Protein AF-A0A0F9JWQ3-F1 (afdb_monomer)

Foldseek 3Di:
DDPDPDDPDPVVVVVVVVVCPPDDDDPVRVVVVVVVCVDPPPPPPPPPVPVFDADVPDPDGAPLVVLLVVLLCCQPPPPDPNVCQAVVLVAEAPPQSNPDSVSVCVLANGADPQWHWDFCQSSHHHDSVGIYTDHPVRVVVVDDDDPPPPPDDDDDD

pLDDT: mean 78.0, std 16.84, range [41.91, 96.56]

InterPro domains:
  IPR003611 Nuclease associated modular domain 3 [PF07460] (9-22)
  IPR003611 Nuclease associated modular domain 3 [PF07460] (26-42)

Solvent-accessible surface area (backbone atoms only — not comparable to full-atom values): 9940 Å² total; per-residue (Å²): 138,86,83,80,78,77,76,88,43,74,64,56,54,50,52,59,55,58,76,52,64,88,64,77,75,51,71,70,57,50,49,55,56,49,59,73,53,71,76,69,76,83,73,77,69,66,89,39,92,75,77,46,60,65,51,92,93,49,95,60,62,36,70,46,56,51,45,54,51,49,54,49,38,28,35,70,34,81,86,37,88,56,7,68,80,27,25,68,69,68,30,45,62,39,68,64,50,68,78,25,69,64,55,40,39,71,70,66,46,79,61,56,86,85,45,44,83,35,55,75,50,80,82,52,47,52,40,73,94,31,44,46,81,26,40,70,73,56,49,58,74,62,52,87,75,63,85,87,59,92,80,76,79,81,84,80,130

Structure (mmCIF, N/CA/C/O backbone):
data_AF-A0A0F9JWQ3-F1
#
_entry.id   AF-A0A0F9JWQ3-F1
#
loop_
_atom_site.group_PDB
_atom_site.id
_atom_site.type_symbol
_atom_site.label_atom_id
_atom_site.label_alt_id
_atom_site.label_comp_id
_atom_site.label_asym_id
_atom_site.label_entity_id
_atom_site.label_seq_id
_atom_site.pdbx_PDB_ins_code
_atom_site.Cartn_x
_atom_site.Cartn_y
_atom_site.Cartn_z
_atom_site.occupancy
_atom_site.B_iso_or_equiv
_atom_site.auth_seq_id
_atom_site.auth_comp_id
_atom_site.auth_asym_id
_atom_site.auth_atom_id
_atom_site.pdbx_PDB_model_num
ATOM 1 N N . MET A 1 1 ? -50.242 2.202 35.954 1.00 41.91 1 MET A N 1
ATOM 2 C CA . MET A 1 1 ? -48.988 1.567 35.491 1.00 41.91 1 MET A CA 1
ATOM 3 C C . MET A 1 1 ? -48.071 2.663 34.955 1.00 41.91 1 MET A C 1
ATOM 5 O O . MET A 1 1 ? -48.203 3.039 33.802 1.00 41.91 1 MET A O 1
ATOM 9 N N . THR A 1 2 ? -47.225 3.265 35.794 1.00 42.78 2 THR A N 1
ATOM 10 C CA . THR A 1 2 ? -46.321 4.359 35.392 1.00 42.78 2 THR A CA 1
ATOM 11 C C . THR A 1 2 ? -44.898 3.828 35.248 1.00 42.78 2 THR A C 1
ATOM 13 O O . THR A 1 2 ? -44.085 3.875 36.167 1.00 42.78 2 THR A O 1
ATOM 16 N N . SER A 1 3 ? -44.602 3.273 34.076 1.00 45.41 3 SER A N 1
ATOM 17 C CA . SER A 1 3 ? -43.248 2.868 33.700 1.00 45.41 3 SER A CA 1
ATOM 18 C C . SER A 1 3 ? -42.410 4.123 33.431 1.00 45.41 3 SER A C 1
ATOM 20 O O . SER A 1 3 ? -42.434 4.672 32.334 1.00 45.41 3 SER A O 1
ATOM 22 N N . GLY A 1 4 ? -41.711 4.616 34.456 1.00 47.28 4 GLY A N 1
ATOM 23 C CA . GLY A 1 4 ? -40.802 5.758 34.358 1.00 47.28 4 GLY A CA 1
ATOM 24 C C . GLY A 1 4 ? -39.553 5.415 33.548 1.00 47.28 4 GLY A C 1
ATOM 25 O O . GLY A 1 4 ? -38.562 4.924 34.087 1.00 47.28 4 GLY A O 1
ATOM 26 N N . VAL A 1 5 ? -39.589 5.685 32.246 1.00 53.50 5 VAL A N 1
ATOM 27 C CA . VAL A 1 5 ? -38.399 5.743 31.391 1.00 53.50 5 VAL A CA 1
ATOM 28 C C . VAL A 1 5 ? -37.705 7.077 31.662 1.00 53.50 5 VAL A C 1
ATOM 30 O O . VAL A 1 5 ? -38.045 8.099 31.079 1.00 53.50 5 VAL A O 1
ATOM 33 N N . TYR A 1 6 ? -36.765 7.091 32.607 1.00 52.31 6 TYR A N 1
ATOM 34 C CA . TYR A 1 6 ? -35.913 8.260 32.817 1.00 52.31 6 TYR A CA 1
ATOM 35 C C . TYR A 1 6 ? -34.958 8.419 31.634 1.00 52.31 6 TYR A C 1
ATOM 37 O O . TYR A 1 6 ? -34.165 7.525 31.320 1.00 52.31 6 TYR A O 1
ATOM 45 N N . ASP A 1 7 ? -35.048 9.580 30.998 1.00 58.09 7 ASP A N 1
ATOM 46 C CA . ASP A 1 7 ? -34.263 9.961 29.837 1.00 58.09 7 ASP A CA 1
ATOM 47 C C . ASP A 1 7 ? -32.761 9.989 30.168 1.00 58.09 7 ASP A C 1
ATOM 49 O O . ASP A 1 7 ? -32.287 10.678 31.083 1.00 58.09 7 ASP A O 1
ATOM 53 N N . ARG A 1 8 ? -31.980 9.195 29.431 1.00 63.31 8 ARG A N 1
ATOM 54 C CA . ARG A 1 8 ? -30.529 9.045 29.631 1.00 63.31 8 ARG A CA 1
ATOM 55 C C . ARG A 1 8 ? -29.776 10.164 28.914 1.00 63.31 8 ARG A C 1
ATOM 57 O O . ARG A 1 8 ? -29.008 9.907 27.989 1.00 63.31 8 ARG A O 1
ATOM 64 N N . THR A 1 9 ? -29.995 11.405 29.335 1.00 78.44 9 THR A N 1
ATOM 65 C CA . THR A 1 9 ? -29.260 12.557 28.803 1.00 78.44 9 THR A CA 1
ATOM 66 C C . THR A 1 9 ? -27.810 12.591 29.327 1.00 78.44 9 THR A C 1
ATOM 68 O O . THR A 1 9 ? -27.506 12.080 30.412 1.00 78.44 9 THR A O 1
ATOM 71 N N . PRO A 1 10 ? -26.857 13.186 28.584 1.00 76.12 10 PRO A N 1
ATOM 72 C CA . PRO A 1 10 ? -25.472 13.345 29.044 1.00 76.12 10 PRO A CA 1
ATOM 73 C C . PRO A 1 10 ? -25.366 14.073 30.392 1.00 76.12 10 PRO A C 1
ATOM 75 O O . PRO A 1 10 ? -24.496 13.768 31.208 1.00 76.12 10 PRO A O 1
ATOM 78 N N . GLU A 1 11 ? -26.297 14.986 30.652 1.00 72.81 11 GLU A N 1
ATOM 79 C CA . GLU A 1 11 ? -26.398 15.749 31.892 1.00 72.81 11 GLU A CA 1
ATOM 80 C C . GLU A 1 11 ? -26.834 14.884 33.077 1.00 72.81 11 GLU A C 1
ATOM 82 O O . GLU A 1 11 ? -26.237 14.985 34.150 1.00 72.81 11 GLU A O 1
ATOM 87 N N . THR A 1 12 ? -27.824 13.996 32.908 1.00 75.12 12 THR A N 1
ATOM 88 C CA . THR A 1 12 ? -28.220 13.064 33.980 1.00 75.12 12 THR A CA 1
ATOM 89 C C . THR A 1 12 ? -27.081 12.101 34.297 1.00 75.12 12 THR A C 1
ATOM 91 O O . THR A 1 12 ? -26.785 11.859 35.467 1.00 75.12 12 THR A O 1
ATOM 94 N N . ARG A 1 13 ? -26.333 11.648 33.284 1.00 74.94 13 ARG A N 1
ATOM 95 C CA . ARG A 1 13 ? -25.123 10.834 33.475 1.00 74.94 13 ARG A CA 1
ATOM 96 C C . ARG A 1 13 ? -24.005 11.587 34.206 1.00 74.94 13 ARG A C 1
ATOM 98 O O . ARG A 1 13 ? -23.363 11.008 35.084 1.00 74.94 13 ARG A O 1
ATOM 105 N N . ALA A 1 14 ? -23.774 12.857 33.874 1.00 76.44 14 ALA A N 1
ATOM 106 C CA . ALA A 1 14 ? -22.778 13.692 34.542 1.00 76.44 14 ALA A CA 1
ATOM 107 C C . ALA A 1 14 ? -23.142 13.952 36.014 1.00 76.44 14 ALA A C 1
ATOM 109 O O . ALA A 1 14 ? -22.279 13.829 36.887 1.00 76.44 14 ALA A O 1
ATOM 110 N N . LYS A 1 15 ? -24.423 14.221 36.303 1.00 75.00 15 LYS A N 1
ATOM 111 C CA . LYS A 1 15 ? -24.953 14.382 37.668 1.00 75.00 15 LYS A CA 1
ATOM 112 C C . LYS A 1 15 ? -24.770 13.105 38.493 1.00 75.00 15 LYS A C 1
ATOM 114 O O . LYS A 1 15 ? -24.173 13.160 39.564 1.00 75.00 15 LYS A O 1
ATOM 119 N N . MET A 1 16 ? -25.158 11.948 37.949 1.00 73.00 16 MET A N 1
ATOM 120 C CA . MET A 1 16 ? -24.978 10.645 38.610 1.00 73.00 16 MET A CA 1
ATOM 121 C C . MET A 1 16 ? -23.494 10.327 38.866 1.00 73.00 16 MET A C 1
ATOM 123 O O . MET A 1 16 ? -23.135 9.855 39.942 1.00 73.00 16 MET A O 1
ATOM 127 N N . SER A 1 17 ? -22.599 10.629 37.915 1.00 72.69 17 SER A N 1
ATOM 128 C CA . SER A 1 17 ? -21.151 10.445 38.100 1.00 72.69 17 SER A CA 1
ATOM 129 C C . SER A 1 17 ? -20.562 11.384 39.155 1.00 72.69 17 SER A C 1
ATOM 131 O O . SER A 1 17 ? -19.614 11.000 39.841 1.00 72.69 17 SER A O 1
ATOM 133 N N . ALA A 1 18 ? -21.080 12.609 39.279 1.00 73.19 18 ALA A N 1
ATOM 134 C CA . ALA A 1 18 ? -20.621 13.565 40.276 1.00 73.19 18 ALA A CA 1
ATOM 135 C C . ALA A 1 18 ? -20.974 13.115 41.700 1.00 73.19 18 ALA A C 1
ATOM 137 O O . ALA A 1 18 ? -20.116 13.208 42.573 1.00 73.19 18 ALA A O 1
ATOM 138 N N . SER A 1 19 ? -22.170 12.552 41.906 1.00 69.62 19 SER A N 1
ATOM 139 C CA . SER A 1 19 ? -22.647 12.065 43.211 1.00 69.62 19 SER A CA 1
ATOM 140 C C . SER A 1 19 ? -21.844 10.891 43.784 1.00 69.62 19 SER A C 1
ATOM 142 O O . SER A 1 19 ? -21.837 10.690 44.994 1.00 69.62 19 SER A O 1
ATOM 144 N N . HIS A 1 20 ? -21.152 10.118 42.942 1.00 65.81 20 HIS A N 1
ATOM 145 C CA . HIS A 1 20 ? -20.336 8.977 43.375 1.00 65.81 20 HIS A CA 1
ATOM 146 C C . HIS A 1 20 ? -18.830 9.279 43.481 1.00 65.81 20 HIS A C 1
ATOM 148 O O . HIS A 1 20 ? -18.062 8.396 43.871 1.00 65.81 20 HIS A O 1
ATOM 154 N N . ARG A 1 21 ? -18.372 10.499 43.154 1.00 62.78 21 ARG A N 1
ATOM 155 C CA . ARG A 1 21 ? -16.948 10.856 43.274 1.00 62.78 21 ARG A CA 1
ATOM 156 C C . ARG A 1 21 ? -16.511 10.819 44.742 1.00 62.78 21 ARG A C 1
ATOM 158 O O . ARG A 1 21 ? -17.066 11.518 45.576 1.00 62.78 21 ARG A O 1
ATOM 165 N N . GLY A 1 22 ? -15.499 10.003 45.041 1.00 63.16 22 GLY A N 1
ATOM 166 C CA . GLY A 1 22 ? -14.883 9.915 46.372 1.00 63.16 22 GLY A CA 1
ATOM 167 C C . GLY A 1 22 ? -15.557 8.953 47.358 1.00 63.16 22 GLY A C 1
ATOM 168 O O . GLY A 1 22 ? -14.987 8.684 48.412 1.00 63.16 22 GLY A O 1
ATOM 169 N N . LEU A 1 23 ? -16.715 8.370 47.026 1.00 68.56 23 LEU A N 1
ATOM 170 C CA . LEU A 1 23 ? -17.350 7.364 47.880 1.00 68.56 23 LEU A CA 1
ATOM 171 C C . LEU A 1 23 ? -16.655 6.008 47.706 1.00 68.56 23 LEU A C 1
ATOM 173 O O . LEU A 1 23 ? -16.802 5.331 46.686 1.00 68.56 23 LEU A O 1
ATOM 177 N N . ALA A 1 24 ? -15.890 5.598 48.718 1.00 72.31 24 ALA A N 1
ATOM 178 C CA . ALA A 1 24 ? -15.289 4.273 48.750 1.00 72.31 24 ALA A CA 1
ATOM 179 C C . ALA A 1 24 ? -16.382 3.191 48.818 1.00 72.31 24 ALA A C 1
ATOM 181 O O . ALA A 1 24 ? -17.286 3.238 49.652 1.00 72.31 24 ALA A O 1
ATOM 182 N N . LEU A 1 25 ? -16.292 2.185 47.946 1.00 74.56 25 LEU A N 1
ATOM 183 C CA . LEU A 1 25 ? -17.231 1.064 47.944 1.00 74.56 25 LEU A CA 1
ATOM 184 C C . LEU A 1 25 ? -17.156 0.291 49.269 1.00 74.56 25 LEU A C 1
ATOM 186 O O . LEU A 1 25 ? -16.075 -0.104 49.711 1.00 74.56 25 LEU A O 1
ATOM 190 N N . SER A 1 26 ? -18.320 0.014 49.863 1.00 81.38 26 SER A N 1
ATOM 191 C CA . SER A 1 26 ? -18.436 -0.789 51.088 1.00 81.38 26 SER A CA 1
ATOM 192 C C . SER A 1 26 ? -17.756 -2.155 50.944 1.00 81.38 26 SER A C 1
ATOM 194 O O . SER A 1 26 ? -17.810 -2.780 49.881 1.00 81.38 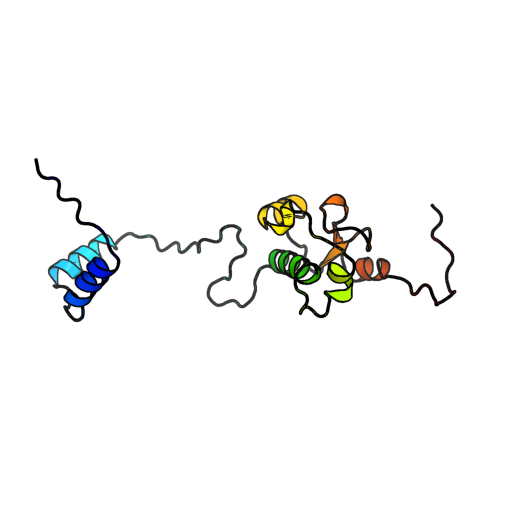26 SER A O 1
ATOM 196 N N . ARG A 1 27 ? -17.179 -2.668 52.042 1.00 78.62 27 ARG A N 1
ATOM 197 C CA . ARG A 1 27 ? -16.556 -4.005 52.116 1.00 78.62 27 ARG A CA 1
ATOM 198 C C . ARG A 1 27 ? -17.461 -5.106 51.550 1.00 78.62 27 ARG A C 1
ATOM 200 O O . ARG A 1 27 ? -16.980 -5.950 50.798 1.00 78.62 27 ARG A O 1
ATOM 207 N N . LYS A 1 28 ? -18.769 -5.063 51.841 1.00 80.62 28 LYS A N 1
ATOM 208 C CA . LYS A 1 28 ? -19.753 -6.031 51.316 1.00 80.62 28 LYS A CA 1
ATOM 209 C C . LYS A 1 28 ? -19.907 -5.922 49.794 1.00 80.62 28 LYS A C 1
ATOM 211 O O . LYS A 1 28 ? -19.901 -6.935 49.100 1.00 80.62 28 LYS A O 1
ATOM 216 N N . THR A 1 29 ? -19.982 -4.704 49.262 1.00 78.81 29 THR A N 1
ATOM 217 C CA . THR A 1 29 ? -20.057 -4.446 47.813 1.00 78.81 29 THR A CA 1
ATOM 218 C C . THR A 1 29 ? -18.774 -4.882 47.107 1.00 78.81 29 THR A C 1
ATOM 220 O O . THR A 1 29 ? -18.828 -5.528 46.063 1.00 78.81 29 THR A O 1
ATOM 223 N N . ARG A 1 30 ? -17.612 -4.616 47.713 1.00 76.75 30 ARG A N 1
ATOM 224 C CA . ARG A 1 30 ? -16.303 -5.038 47.202 1.00 76.75 30 ARG A CA 1
ATOM 225 C C . ARG A 1 30 ? -16.166 -6.563 47.160 1.00 76.75 30 ARG A C 1
ATOM 227 O O . ARG A 1 30 ? -15.658 -7.090 46.175 1.00 76.75 30 ARG A O 1
ATOM 234 N N . ALA A 1 31 ? -16.668 -7.267 48.176 1.00 81.00 31 ALA A N 1
ATOM 235 C CA . ALA A 1 31 ? -16.698 -8.729 48.204 1.00 81.00 31 ALA A CA 1
ATOM 236 C C . ALA A 1 31 ? -17.587 -9.309 47.090 1.00 81.00 31 ALA A C 1
ATOM 238 O O . ALA A 1 31 ? -17.133 -10.190 46.369 1.00 81.00 31 ALA A O 1
ATOM 239 N N . ARG A 1 32 ? -18.790 -8.753 46.872 1.00 79.19 32 ARG A N 1
ATOM 240 C CA . ARG A 1 32 ? -19.701 -9.163 45.781 1.00 79.19 32 ARG A CA 1
ATOM 241 C C . ARG A 1 32 ? -19.101 -8.951 44.385 1.00 79.19 32 ARG A C 1
ATOM 243 O O . ARG A 1 32 ? -19.227 -9.810 43.520 1.00 79.19 32 ARG A O 1
ATOM 250 N N . ILE A 1 33 ? -18.419 -7.823 44.166 1.00 73.50 33 ILE A N 1
ATOM 251 C CA . ILE A 1 33 ? -17.714 -7.547 42.900 1.00 73.50 33 ILE A CA 1
ATOM 252 C C . ILE A 1 33 ? -16.534 -8.516 42.712 1.00 73.50 33 ILE A C 1
ATOM 254 O O . ILE A 1 33 ? -16.275 -8.959 41.596 1.00 73.50 33 ILE A O 1
ATOM 258 N N . SER A 1 34 ? -15.823 -8.855 43.791 1.00 73.12 34 SER A N 1
ATOM 259 C CA . SER A 1 34 ? -14.703 -9.804 43.764 1.00 73.12 34 SER A CA 1
ATOM 260 C C . SER A 1 34 ? -15.161 -11.225 43.426 1.00 73.12 34 SER A C 1
ATOM 262 O O . SER A 1 34 ? -14.577 -11.868 42.556 1.00 73.12 34 SER A O 1
ATOM 264 N N . THR A 1 35 ? -16.252 -11.699 44.039 1.00 76.88 35 THR A N 1
ATOM 265 C CA . THR A 1 35 ? -16.822 -13.020 43.737 1.00 76.88 35 THR A CA 1
ATOM 266 C C . THR A 1 35 ? -17.361 -13.095 42.310 1.00 76.88 35 THR A C 1
ATOM 268 O O . THR A 1 35 ? -17.135 -14.099 41.646 1.00 76.88 35 THR A O 1
ATOM 271 N N . ALA A 1 36 ? -17.966 -12.019 41.790 1.00 70.06 36 ALA A N 1
ATOM 272 C CA . ALA A 1 36 ? -18.430 -11.947 40.400 1.00 70.06 36 ALA A CA 1
ATOM 273 C C . ALA A 1 36 ? -17.294 -11.968 39.353 1.00 70.06 36 ALA A C 1
ATOM 275 O O . ALA A 1 36 ? -17.522 -12.348 38.208 1.00 70.06 36 ALA A O 1
ATOM 276 N N . LYS A 1 37 ? -16.066 -11.577 39.723 1.00 65.19 37 LYS A N 1
ATOM 277 C CA . LYS A 1 37 ? -14.879 -11.614 38.844 1.00 65.19 37 LYS A CA 1
ATOM 278 C C . LYS A 1 37 ? -14.062 -12.908 38.963 1.00 65.19 37 LYS A C 1
ATOM 280 O O . LYS A 1 37 ? -13.138 -13.121 38.179 1.00 65.19 37 LYS A O 1
ATOM 285 N N . LYS A 1 38 ? -14.379 -13.776 39.929 1.00 57.06 38 LYS A N 1
ATOM 286 C CA . LYS A 1 38 ? -13.662 -15.028 40.222 1.00 57.06 38 LYS A CA 1
ATOM 287 C C . LYS A 1 38 ? -14.045 -16.104 39.190 1.00 57.06 38 LYS A C 1
ATOM 289 O O . LYS A 1 38 ? -14.809 -17.013 39.476 1.00 57.06 38 LYS A O 1
ATOM 294 N N . GLY A 1 39 ? -13.568 -15.945 37.956 1.00 56.31 39 GLY A N 1
ATOM 295 C CA . GLY A 1 39 ? -13.871 -16.863 36.849 1.00 56.31 39 GLY A CA 1
ATOM 296 C C . GLY A 1 39 ? -13.814 -16.245 35.453 1.00 56.31 39 GLY A C 1
ATOM 297 O O . GLY A 1 39 ? -13.919 -16.972 34.469 1.00 56.31 39 GLY A O 1
ATOM 298 N N . THR A 1 40 ? -13.609 -14.929 35.320 1.00 53.84 40 THR A N 1
ATOM 299 C CA . THR A 1 40 ? -13.336 -14.344 34.002 1.00 53.84 40 THR A CA 1
ATOM 300 C C . THR A 1 40 ? -11.950 -14.792 33.551 1.00 53.84 40 THR A C 1
ATOM 302 O O . THR A 1 40 ? -10.939 -14.233 33.977 1.00 53.84 40 THR A O 1
ATOM 305 N N . ASN A 1 41 ? -11.908 -15.830 32.718 1.00 55.81 41 ASN A N 1
ATOM 306 C CA . ASN A 1 41 ? -10.724 -16.232 31.977 1.00 55.81 41 ASN A CA 1
ATOM 307 C C . ASN A 1 41 ? -10.189 -14.989 31.247 1.00 55.81 41 ASN A C 1
ATOM 309 O O . ASN A 1 41 ? -10.827 -14.486 30.322 1.00 55.81 41 ASN A O 1
ATOM 313 N N . MET A 1 42 ? -9.044 -14.468 31.695 1.00 54.41 42 MET A N 1
ATOM 314 C CA . MET A 1 42 ? -8.303 -13.383 31.048 1.00 54.41 42 MET A CA 1
ATOM 315 C C . MET A 1 42 ? -7.654 -13.895 29.755 1.00 54.41 42 MET A C 1
ATOM 317 O O . MET A 1 42 ? -6.469 -13.694 29.512 1.00 54.41 42 MET A O 1
ATOM 321 N N . ASN A 1 43 ? -8.434 -14.526 28.880 1.00 49.22 43 ASN A N 1
ATOM 322 C CA . ASN A 1 43 ? -8.088 -14.649 27.480 1.00 49.22 43 ASN A CA 1
ATOM 323 C C . ASN A 1 43 ? -8.334 -13.282 26.852 1.00 49.22 43 ASN A C 1
ATOM 325 O O . ASN A 1 43 ? -9.319 -13.045 26.156 1.00 49.22 43 ASN A O 1
ATOM 329 N N . ASN A 1 44 ? -7.395 -12.373 27.113 1.00 55.12 44 ASN A N 1
ATOM 330 C CA . ASN A 1 44 ? -7.171 -11.158 26.352 1.00 55.12 44 ASN A CA 1
ATOM 331 C C . ASN A 1 44 ? -6.700 -11.549 24.942 1.00 55.12 44 ASN A C 1
ATOM 333 O O . ASN A 1 44 ? -5.590 -11.234 24.518 1.00 55.12 44 ASN A O 1
ATOM 337 N N . LYS A 1 45 ? -7.548 -12.265 24.193 1.00 51.50 45 LYS A N 1
ATOM 338 C CA . LYS A 1 45 ? -7.537 -12.158 22.745 1.00 51.50 45 LYS A CA 1
ATOM 339 C C . LYS A 1 45 ? -7.932 -10.713 22.506 1.00 51.50 45 LYS A C 1
ATOM 341 O O . LYS A 1 45 ? -9.114 -10.384 22.511 1.00 51.50 45 LYS A O 1
ATOM 346 N N . HIS A 1 46 ? -6.932 -9.837 22.403 1.00 53.62 46 HIS A N 1
ATOM 347 C CA . HIS A 1 46 ? -7.109 -8.516 21.822 1.00 53.62 46 HIS A CA 1
ATOM 348 C C . HIS A 1 46 ? -8.079 -8.684 20.652 1.00 53.62 46 HIS A C 1
ATOM 350 O O . HIS A 1 46 ? -7.883 -9.620 19.879 1.00 53.62 46 HIS A O 1
ATOM 356 N N . ASN A 1 47 ? -9.130 -7.869 20.550 1.00 52.09 47 ASN A N 1
ATOM 357 C CA . ASN A 1 47 ? -10.022 -7.879 19.389 1.00 52.09 47 ASN A CA 1
ATOM 358 C C . ASN A 1 47 ? -9.187 -7.518 18.145 1.00 52.09 47 ASN A C 1
ATOM 360 O O . ASN A 1 47 ? -9.099 -6.367 17.725 1.00 52.09 47 ASN A O 1
ATOM 364 N N . VAL A 1 48 ? -8.473 -8.502 17.607 1.00 54.50 48 VAL A N 1
ATOM 365 C CA . VAL A 1 48 ? -7.718 -8.445 16.371 1.00 54.50 48 VAL A CA 1
ATOM 366 C C . VAL A 1 48 ? -8.727 -8.788 15.296 1.00 54.50 48 VAL A C 1
ATOM 368 O O . VAL A 1 48 ? -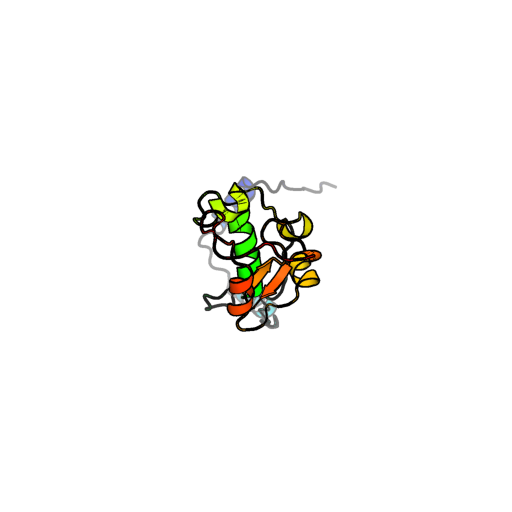8.822 -9.944 14.899 1.00 54.50 48 VAL A O 1
ATOM 371 N N . THR A 1 49 ? -9.489 -7.794 14.834 1.00 62.50 49 THR A N 1
ATOM 372 C CA . THR A 1 49 ? -10.538 -7.992 13.819 1.00 62.50 49 THR A CA 1
ATOM 373 C C . THR A 1 49 ? -10.027 -8.821 12.630 1.00 62.50 49 THR A C 1
ATOM 375 O O . THR A 1 49 ? -10.778 -9.625 12.093 1.00 62.50 49 THR A O 1
ATOM 378 N N . HIS A 1 50 ? -8.728 -8.712 12.293 1.00 62.88 50 HIS A N 1
ATOM 379 C CA . HIS A 1 50 ? -8.069 -9.479 11.224 1.00 62.88 50 HIS A CA 1
ATOM 380 C C . HIS A 1 50 ? -6.655 -9.989 11.581 1.00 62.88 50 HIS A C 1
ATOM 382 O O . HIS A 1 50 ? -5.787 -10.015 10.725 1.00 62.88 50 HIS A O 1
ATOM 388 N N . GLY A 1 51 ? -6.333 -10.286 12.845 1.00 64.56 51 GLY A N 1
ATOM 389 C CA . GLY A 1 51 ? -4.997 -10.816 13.215 1.00 64.56 51 GLY A CA 1
ATOM 390 C C . GLY A 1 51 ? -3.799 -9.845 13.103 1.00 64.56 51 GLY A C 1
ATOM 391 O O . GLY A 1 51 ? -2.688 -10.204 13.486 1.00 64.56 51 GLY A O 1
ATOM 392 N N . HIS A 1 52 ? -4.008 -8.605 12.640 1.00 66.94 52 HIS A N 1
ATOM 393 C CA . HIS A 1 52 ? -2.939 -7.636 12.338 1.00 66.94 52 HIS A CA 1
ATOM 394 C C . HIS A 1 52 ? -2.893 -6.384 13.234 1.00 66.94 52 HIS A C 1
ATOM 396 O O . HIS A 1 52 ? -2.194 -5.420 12.904 1.00 66.94 52 HIS A O 1
ATOM 402 N N . THR A 1 53 ? -3.629 -6.347 14.352 1.00 58.50 53 THR A N 1
ATOM 403 C CA . THR A 1 53 ? -3.532 -5.210 15.287 1.00 58.50 53 THR A CA 1
ATOM 404 C C . THR A 1 53 ? -2.244 -5.280 16.116 1.00 58.50 53 THR A C 1
ATOM 406 O O . THR A 1 53 ? -1.595 -6.323 16.220 1.00 58.50 53 THR A O 1
ATOM 409 N N . ARG A 1 54 ? -1.830 -4.131 16.670 1.00 57.91 54 ARG A N 1
ATOM 410 C CA . ARG A 1 54 ? -0.600 -3.996 17.465 1.00 57.91 54 ARG A CA 1
ATOM 411 C C . ARG A 1 54 ? -0.653 -4.952 18.661 1.00 57.91 54 ARG A C 1
ATOM 413 O O . ARG A 1 54 ? -1.544 -4.824 19.498 1.00 57.91 54 ARG A O 1
ATOM 420 N N . ARG A 1 55 ? 0.304 -5.879 18.772 1.00 55.69 55 ARG A N 1
ATOM 421 C CA . ARG A 1 55 ? 0.482 -6.659 20.007 1.00 55.69 55 ARG A CA 1
ATOM 422 C C . ARG A 1 55 ? 0.908 -5.723 21.141 1.00 55.69 55 ARG A C 1
ATOM 424 O O . ARG A 1 55 ? 1.672 -4.784 20.905 1.00 55.69 55 ARG A O 1
ATOM 431 N N . ALA A 1 56 ? 0.414 -5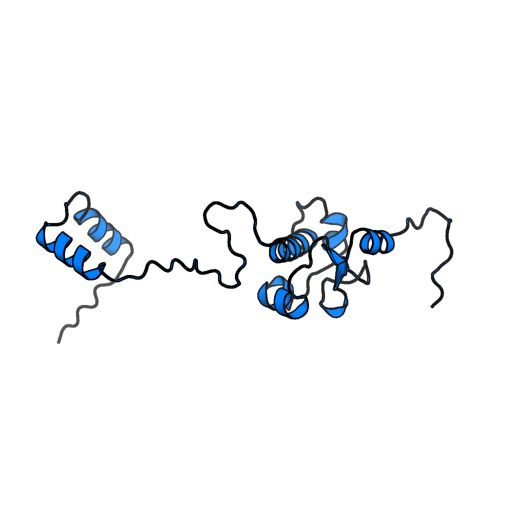.969 22.355 1.00 47.75 56 ALA A N 1
ATOM 432 C CA . ALA A 1 56 ? 0.807 -5.213 23.542 1.00 47.75 56 ALA A CA 1
ATOM 433 C C . ALA A 1 56 ? 2.345 -5.210 23.681 1.00 47.75 56 ALA A C 1
ATOM 435 O O . ALA A 1 56 ? 2.957 -6.267 23.790 1.00 47.75 56 ALA A O 1
ATOM 436 N N . GLY A 1 57 ? 2.959 -4.023 23.597 1.00 58.06 57 GLY A N 1
ATOM 437 C CA . GLY A 1 57 ? 4.415 -3.822 23.675 1.00 58.06 57 GLY A CA 1
ATOM 438 C C . GLY A 1 57 ? 5.186 -3.760 22.344 1.00 58.06 57 GLY A C 1
ATOM 439 O O . GLY A 1 57 ? 6.376 -3.468 22.366 1.00 58.06 57 GLY A O 1
ATOM 440 N N . GLY A 1 58 ? 4.556 -3.981 21.181 1.00 50.56 58 GLY A N 1
ATOM 441 C CA . GLY A 1 58 ? 5.261 -4.092 19.892 1.00 50.56 58 GLY A CA 1
ATOM 442 C C . GLY A 1 58 ? 4.932 -2.991 18.875 1.00 50.56 58 GLY A C 1
ATOM 443 O O . GLY A 1 58 ? 3.775 -2.786 18.514 1.00 50.56 58 GLY A O 1
ATOM 444 N N . ARG A 1 59 ? 5.968 -2.328 18.339 1.00 53.50 59 ARG A N 1
ATOM 445 C CA . ARG A 1 59 ? 5.904 -1.264 17.309 1.00 53.50 59 ARG A CA 1
ATOM 446 C C . ARG A 1 59 ? 5.560 -1.729 15.886 1.00 53.50 59 ARG A C 1
ATOM 448 O O . ARG A 1 59 ? 5.601 -0.913 14.970 1.00 53.50 59 ARG A O 1
ATOM 455 N N . HIS A 1 60 ? 5.218 -2.995 15.665 1.00 57.56 60 HIS A N 1
ATOM 456 C CA . HIS A 1 60 ? 5.150 -3.537 14.308 1.00 57.56 60 HIS A CA 1
ATOM 457 C C . HIS A 1 60 ? 3.729 -3.972 13.946 1.00 57.56 60 HIS A C 1
ATOM 459 O O . HIS A 1 60 ? 3.256 -5.038 14.327 1.00 57.56 60 HIS A O 1
ATOM 465 N N . THR A 1 61 ? 3.041 -3.102 13.204 1.00 72.06 61 THR A N 1
ATOM 466 C CA . THR A 1 61 ? 1.908 -3.472 12.345 1.00 72.06 61 THR A CA 1
ATOM 467 C C . THR A 1 61 ? 2.354 -4.536 11.344 1.00 72.06 61 THR A C 1
ATOM 469 O O . THR A 1 61 ? 3.522 -4.549 10.942 1.00 72.06 61 THR A O 1
ATOM 472 N N . SER A 1 62 ? 1.450 -5.439 10.950 1.00 86.38 62 SER A N 1
ATOM 473 C CA . SER A 1 62 ? 1.836 -6.559 10.089 1.00 86.38 62 SER A CA 1
ATOM 474 C C . SER A 1 62 ? 2.422 -6.081 8.756 1.00 86.38 62 SER A C 1
ATOM 476 O O . SER A 1 62 ? 2.020 -5.034 8.234 1.00 86.38 62 SER A O 1
ATOM 478 N N . PRO A 1 63 ? 3.358 -6.833 8.162 1.00 90.38 63 PRO A N 1
ATOM 479 C CA . PRO A 1 63 ? 3.950 -6.428 6.896 1.00 90.38 63 PRO A CA 1
ATOM 480 C C . PRO A 1 63 ? 2.939 -6.327 5.743 1.00 90.38 63 PRO A C 1
ATOM 482 O O . PRO A 1 63 ? 3.044 -5.441 4.888 1.00 90.38 63 PRO A O 1
ATOM 485 N N . THR A 1 64 ? 1.926 -7.192 5.761 1.00 92.38 64 THR A N 1
ATOM 486 C CA . THR A 1 64 ? 0.786 -7.178 4.838 1.00 92.38 64 THR A CA 1
ATOM 487 C C . THR A 1 64 ? -0.031 -5.896 4.999 1.00 92.38 64 THR A C 1
ATOM 489 O O . THR A 1 64 ? -0.252 -5.171 4.027 1.00 92.38 64 THR A O 1
ATOM 492 N N . TYR A 1 65 ? -0.371 -5.529 6.240 1.00 91.88 65 TYR A N 1
ATOM 493 C CA . TYR A 1 65 ? -1.094 -4.293 6.542 1.00 91.88 65 TYR A CA 1
ATOM 494 C C . TYR A 1 65 ? -0.293 -3.044 6.162 1.00 91.88 65 TYR A C 1
ATOM 496 O O . TYR A 1 65 ? -0.845 -2.102 5.598 1.00 91.88 65 TYR A O 1
ATOM 504 N N . ASN A 1 66 ? 1.021 -3.043 6.397 1.00 91.38 66 ASN A N 1
ATOM 505 C CA . ASN A 1 66 ? 1.896 -1.940 5.994 1.00 91.38 66 ASN A CA 1
ATOM 506 C C . ASN A 1 66 ? 1.938 -1.767 4.475 1.00 91.38 66 ASN A C 1
ATOM 508 O O . ASN A 1 66 ? 1.954 -0.638 3.987 1.00 91.38 66 ASN A O 1
ATOM 512 N N . SER A 1 67 ? 1.916 -2.870 3.724 1.00 94.50 67 SER A N 1
ATOM 513 C CA . SER A 1 67 ? 1.886 -2.828 2.260 1.00 94.50 67 SER A CA 1
ATOM 514 C C . SER A 1 67 ? 0.577 -2.224 1.748 1.00 94.50 67 SER A C 1
ATOM 516 O O . SER A 1 67 ? 0.610 -1.325 0.905 1.00 94.50 67 SER A O 1
ATOM 518 N N . TRP A 1 68 ? -0.558 -2.641 2.319 1.00 95.50 68 TRP A N 1
ATOM 519 C CA . TRP A 1 68 ? -1.880 -2.090 2.011 1.00 95.50 68 TRP A CA 1
ATOM 520 C C . TRP A 1 68 ? -2.004 -0.603 2.379 1.00 95.50 68 TRP A C 1
ATOM 522 O O . TRP A 1 68 ? -2.432 0.222 1.571 1.00 95.50 68 TRP A O 1
ATOM 532 N N . GLN A 1 69 ? -1.565 -0.222 3.579 1.00 93.81 69 GLN A N 1
ATOM 533 C CA . GLN A 1 69 ? -1.547 1.176 4.014 1.00 93.81 69 GLN A CA 1
ATOM 534 C C . GLN A 1 69 ? -0.640 2.037 3.134 1.00 93.81 69 GLN A C 1
ATOM 536 O O . GLN A 1 69 ? -1.040 3.119 2.707 1.00 93.81 69 GLN A O 1
ATOM 541 N N . GLY A 1 70 ? 0.564 1.550 2.825 1.00 94.00 70 GLY A N 1
ATOM 542 C CA . GLY A 1 70 ? 1.508 2.240 1.953 1.00 94.00 70 GLY A CA 1
ATOM 543 C C . GLY A 1 70 ? 0.939 2.453 0.552 1.00 94.00 70 GLY A C 1
ATOM 544 O O . GLY A 1 70 ? 1.037 3.553 0.017 1.00 94.00 70 GLY A O 1
ATOM 545 N N . MET A 1 71 ? 0.284 1.439 -0.022 1.00 95.94 71 MET A N 1
ATOM 546 C CA . MET A 1 71 ? -0.440 1.556 -1.291 1.00 95.94 71 MET A CA 1
ATOM 547 C C . MET A 1 71 ? -1.450 2.707 -1.270 1.00 95.94 71 MET A C 1
ATOM 549 O O . MET A 1 71 ? -1.406 3.568 -2.149 1.00 95.94 71 MET A O 1
ATOM 553 N N . ARG A 1 72 ? -2.320 2.757 -0.254 1.00 96.00 72 ARG A N 1
ATOM 554 C CA . ARG A 1 72 ? -3.338 3.811 -0.131 1.00 96.00 72 ARG A CA 1
ATOM 555 C C . ARG A 1 72 ? -2.703 5.190 0.004 1.00 96.00 72 ARG 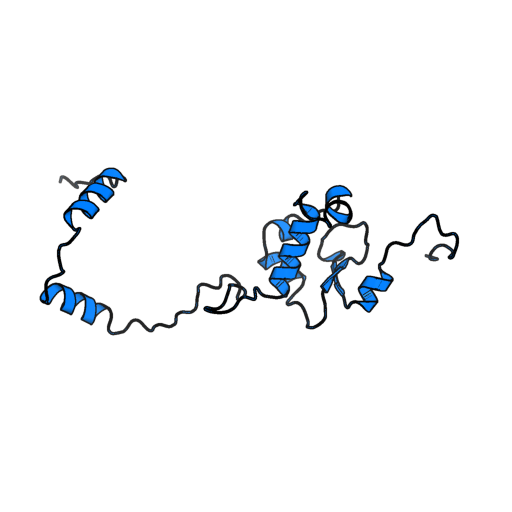A C 1
ATOM 557 O O . ARG A 1 72 ? -3.062 6.093 -0.743 1.00 96.00 72 ARG A O 1
ATOM 564 N N . GLN A 1 73 ? -1.704 5.336 0.875 1.00 94.56 73 GLN A N 1
ATOM 565 C CA . GLN A 1 73 ? -1.008 6.612 1.066 1.00 94.56 73 GLN A CA 1
ATOM 566 C C . GLN A 1 73 ? -0.373 7.134 -0.227 1.00 94.56 73 GLN A C 1
ATOM 568 O O . GLN A 1 73 ? -0.484 8.323 -0.514 1.00 94.56 73 GLN A O 1
ATOM 573 N N . ARG A 1 74 ? 0.241 6.261 -1.037 1.00 95.06 74 ARG A N 1
ATOM 574 C CA . ARG A 1 74 ? 0.811 6.659 -2.334 1.00 95.06 74 ARG A CA 1
ATOM 575 C C . ARG A 1 74 ? -0.245 7.205 -3.302 1.00 95.06 74 ARG A C 1
ATOM 577 O O . ARG A 1 74 ? 0.083 8.071 -4.106 1.00 95.06 74 ARG A O 1
ATOM 584 N N . CYS A 1 75 ? -1.483 6.718 -3.238 1.00 95.38 75 CYS A N 1
ATOM 585 C CA . CYS A 1 75 ? -2.534 7.095 -4.188 1.00 95.38 75 CYS A CA 1
ATOM 586 C C . CYS A 1 75 ? -3.405 8.264 -3.712 1.00 95.38 75 CYS A C 1
ATOM 588 O O . CYS A 1 75 ? -3.915 9.003 -4.545 1.00 95.38 75 CYS A O 1
ATOM 590 N N . THR A 1 76 ? -3.587 8.456 -2.401 1.00 93.56 76 THR A N 1
ATOM 591 C CA . THR A 1 76 ? -4.564 9.431 -1.873 1.00 93.56 76 THR A CA 1
ATOM 592 C C . THR A 1 76 ? -3.946 10.577 -1.082 1.00 93.56 76 THR A C 1
ATOM 594 O O . THR A 1 76 ? -4.544 11.646 -0.988 1.00 93.56 76 THR A O 1
ATOM 597 N N . ASN A 1 77 ? -2.755 10.397 -0.507 1.00 93.12 77 ASN A N 1
ATOM 598 C CA . ASN A 1 77 ? -2.156 11.407 0.356 1.00 93.12 77 ASN A CA 1
ATOM 599 C C . ASN A 1 77 ? -1.205 12.312 -0.434 1.00 93.12 77 ASN A C 1
ATOM 601 O O . ASN A 1 77 ? -0.048 11.955 -0.639 1.00 93.12 77 ASN A O 1
ATOM 605 N N . MET A 1 78 ? -1.655 13.520 -0.780 1.00 92.69 78 MET A N 1
ATOM 606 C CA . MET A 1 78 ? -0.845 14.527 -1.486 1.00 92.69 78 MET A CA 1
ATOM 607 C C . MET A 1 78 ? 0.446 14.923 -0.751 1.00 92.69 78 MET A C 1
ATOM 609 O O . MET A 1 78 ? 1.403 15.353 -1.387 1.00 92.69 78 MET A O 1
ATOM 613 N N . LYS A 1 79 ? 0.506 14.759 0.579 1.00 93.50 79 LYS A N 1
ATOM 614 C CA . LYS A 1 79 ? 1.714 15.037 1.376 1.00 93.50 79 LYS A CA 1
ATOM 615 C C . LYS A 1 79 ? 2.754 13.917 1.289 1.00 93.50 79 LYS A C 1
ATOM 617 O O . LYS A 1 79 ? 3.888 14.095 1.725 1.00 93.50 79 LYS A O 1
A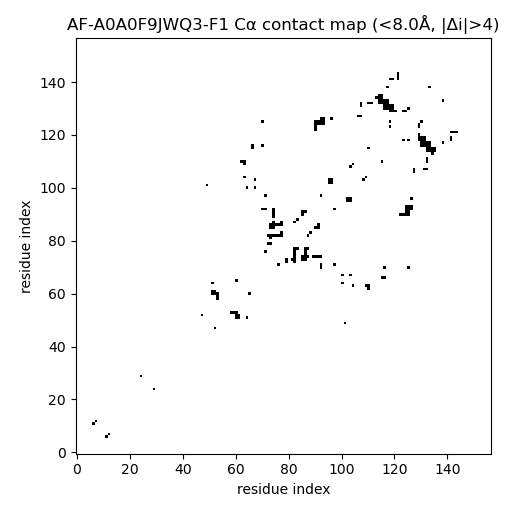TOM 622 N N . CYS A 1 80 ? 2.389 12.749 0.760 1.00 91.00 80 CYS A N 1
ATOM 623 C CA . CYS A 1 80 ? 3.329 11.656 0.560 1.00 91.00 80 CYS A CA 1
ATOM 624 C C . CYS A 1 80 ? 4.309 12.020 -0.564 1.00 91.00 80 CYS A C 1
ATOM 626 O O . CYS A 1 80 ? 3.892 12.318 -1.678 1.00 91.00 80 CYS A O 1
ATOM 628 N N . HIS A 1 81 ? 5.620 11.917 -0.322 1.00 92.88 81 HIS A N 1
ATOM 629 C CA . HIS A 1 81 ? 6.649 12.201 -1.339 1.00 92.88 81 HIS A CA 1
ATOM 630 C C . HIS A 1 81 ? 6.485 11.362 -2.616 1.00 92.88 81 HIS A C 1
ATOM 632 O O . HIS A 1 81 ? 6.853 11.786 -3.713 1.00 92.88 81 HIS A O 1
ATOM 638 N N . ALA A 1 82 ? 5.921 10.160 -2.471 1.00 91.69 82 ALA A N 1
ATOM 639 C CA . ALA A 1 82 ? 5.635 9.270 -3.582 1.00 91.69 82 ALA A CA 1
ATOM 640 C C . ALA A 1 82 ? 4.368 9.666 -4.355 1.00 91.69 82 ALA A C 1
ATOM 642 O O . ALA A 1 82 ? 4.238 9.239 -5.493 1.00 91.69 82 ALA A O 1
ATOM 643 N N . TYR A 1 83 ? 3.471 10.495 -3.813 1.00 93.94 83 TYR A N 1
ATOM 644 C CA . TYR A 1 83 ? 2.172 10.805 -4.422 1.00 93.94 83 TYR A CA 1
ATOM 645 C C . TYR A 1 83 ? 2.280 11.258 -5.877 1.00 93.94 83 TYR A C 1
ATOM 647 O O . TYR A 1 83 ? 1.584 10.725 -6.735 1.00 93.94 83 TYR A O 1
ATOM 655 N N . LYS A 1 84 ? 3.227 12.152 -6.185 1.00 93.75 84 LYS A N 1
ATOM 656 C CA . LYS A 1 84 ? 3.493 12.637 -7.552 1.00 93.75 84 LYS A CA 1
ATOM 657 C C . LYS A 1 84 ? 3.717 11.521 -8.584 1.00 93.75 84 LYS A C 1
ATOM 659 O O . LYS A 1 84 ? 3.403 11.689 -9.752 1.00 93.75 84 LYS A O 1
ATOM 664 N N . ASN A 1 85 ? 4.250 10.377 -8.152 1.00 90.06 85 ASN A N 1
ATOM 665 C CA . ASN A 1 85 ? 4.541 9.222 -9.004 1.00 90.06 85 ASN A CA 1
ATOM 666 C C . ASN A 1 85 ? 3.393 8.202 -9.064 1.00 90.06 85 ASN A C 1
ATOM 668 O O . ASN A 1 85 ? 3.517 7.204 -9.770 1.00 90.06 85 ASN A O 1
ATOM 672 N N . TYR A 1 86 ? 2.330 8.402 -8.286 1.00 94.88 86 TYR A N 1
ATOM 673 C CA . TYR A 1 86 ? 1.215 7.471 -8.140 1.00 94.88 86 TYR A CA 1
ATOM 674 C C . TYR A 1 86 ? -0.099 8.246 -8.259 1.00 94.88 86 TYR A C 1
ATOM 676 O O . TYR A 1 86 ? -0.555 8.464 -9.377 1.00 94.88 86 TYR A O 1
ATOM 684 N N . GLY A 1 87 ? -0.660 8.737 -7.147 1.00 93.81 87 GLY A N 1
ATOM 685 C CA . GLY A 1 87 ? -1.920 9.487 -7.160 1.00 93.81 87 GLY A CA 1
ATOM 686 C C . GLY A 1 87 ? -1.900 10.717 -8.074 1.00 93.81 87 GLY A C 1
ATOM 687 O O . GLY A 1 87 ? -2.856 10.953 -8.802 1.00 93.81 87 GLY A O 1
ATOM 688 N N . GLY A 1 88 ? -0.775 11.437 -8.136 1.00 93.12 88 GLY A N 1
ATOM 689 C CA . GLY A 1 88 ? -0.586 12.574 -9.045 1.00 93.12 88 GLY A CA 1
ATOM 690 C C . GLY A 1 88 ? -0.579 12.207 -10.535 1.00 93.12 88 GLY A C 1
ATOM 691 O O . GLY A 1 88 ? -0.756 13.084 -11.369 1.00 93.12 88 GLY A O 1
ATOM 692 N N . ARG A 1 89 ? -0.410 10.922 -10.875 1.00 92.88 89 ARG A N 1
ATOM 693 C CA . ARG A 1 89 ? -0.542 10.393 -12.245 1.00 92.88 89 ARG A CA 1
ATOM 694 C C . ARG A 1 89 ? -1.953 9.885 -12.553 1.00 92.88 89 ARG A C 1
ATOM 696 O O . ARG A 1 89 ? -2.191 9.429 -13.662 1.00 92.88 89 ARG A O 1
ATOM 703 N N . GLY A 1 90 ? -2.856 9.895 -11.574 1.00 94.62 90 GLY A N 1
ATOM 704 C CA . GLY A 1 90 ? -4.182 9.294 -11.696 1.00 94.62 90 GLY A CA 1
ATOM 705 C C . GLY A 1 90 ? -4.248 7.802 -11.360 1.00 94.62 90 GLY A C 1
ATOM 706 O O . GLY A 1 90 ? -5.318 7.228 -11.523 1.00 94.62 90 GLY A O 1
ATOM 707 N N . ILE A 1 91 ? -3.166 7.192 -10.850 1.00 95.75 91 ILE A N 1
ATOM 708 C CA . ILE A 1 91 ? -3.174 5.789 -10.401 1.00 95.75 91 ILE A CA 1
ATOM 709 C C . ILE A 1 91 ? -4.029 5.671 -9.138 1.00 95.75 91 ILE A C 1
ATOM 711 O O . ILE A 1 91 ? -3.768 6.337 -8.128 1.00 95.75 91 ILE A O 1
ATOM 715 N N . LYS A 1 92 ? -5.022 4.786 -9.181 1.00 96.31 92 LYS A N 1
ATOM 716 C CA . LYS A 1 92 ? -6.000 4.568 -8.116 1.00 96.31 92 LYS A CA 1
ATOM 717 C C . LYS A 1 92 ? -5.869 3.182 -7.501 1.00 96.31 92 LYS A C 1
ATOM 719 O O . LYS A 1 92 ? -5.188 2.288 -7.997 1.00 96.31 92 LYS A O 1
ATOM 724 N N . VAL A 1 93 ? -6.528 3.032 -6.359 1.00 96.56 93 VAL A N 1
ATOM 725 C CA . VAL A 1 93 ? -6.785 1.738 -5.730 1.00 96.56 93 VAL A CA 1
ATOM 726 C C . VAL A 1 93 ? -8.220 1.364 -6.039 1.00 96.56 93 VAL A C 1
ATOM 728 O O . VAL A 1 93 ? -9.102 2.213 -5.903 1.00 96.56 93 VAL A O 1
ATOM 731 N N . CYS A 1 94 ? -8.457 0.114 -6.434 1.00 95.94 94 CYS A N 1
ATOM 732 C CA . CYS A 1 94 ? -9.814 -0.366 -6.646 1.00 95.94 94 CYS A CA 1
ATOM 733 C C . CYS A 1 94 ? -10.658 -0.182 -5.380 1.00 95.94 94 CYS A C 1
ATOM 735 O O . CYS A 1 94 ? -10.163 -0.271 -4.253 1.00 95.94 94 CYS A O 1
ATOM 737 N N . GLU A 1 95 ? -11.948 0.087 -5.556 1.00 94.50 95 GLU A N 1
ATOM 738 C CA . GLU A 1 95 ? -12.836 0.437 -4.446 1.00 94.50 95 GLU A CA 1
ATOM 739 C C . GLU A 1 95 ? -12.865 -0.649 -3.360 1.00 94.50 95 GLU A C 1
ATOM 741 O O . GLU A 1 95 ? -12.754 -0.351 -2.166 1.00 94.50 95 GLU A O 1
ATOM 746 N N . ARG A 1 96 ? -12.885 -1.917 -3.791 1.00 93.94 96 ARG A N 1
ATOM 747 C CA . ARG A 1 96 ? -12.843 -3.099 -2.925 1.00 93.94 96 ARG A CA 1
ATOM 748 C C . ARG A 1 96 ? -11.650 -3.059 -1.963 1.00 93.94 96 ARG A C 1
ATOM 750 O O . ARG A 1 96 ? -11.825 -3.247 -0.761 1.00 93.94 96 ARG A O 1
ATOM 757 N N . TRP A 1 97 ? -10.451 -2.756 -2.460 1.00 95.56 97 TRP A N 1
ATOM 758 C CA . TRP A 1 97 ? -9.248 -2.665 -1.626 1.00 95.56 97 TRP A CA 1
ATOM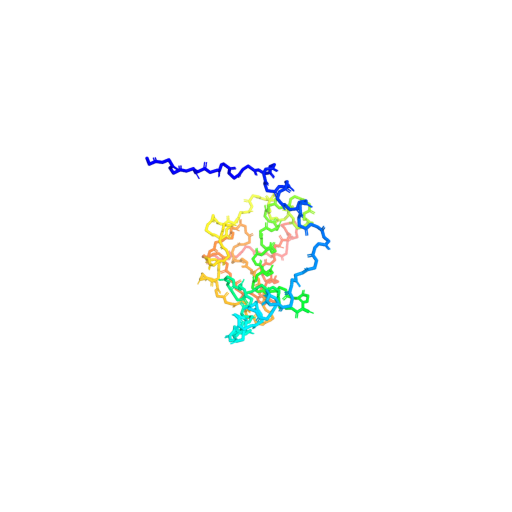 759 C C . TRP A 1 97 ? -9.133 -1.338 -0.882 1.00 95.56 97 TRP A C 1
ATOM 761 O O . TRP A 1 97 ? -8.564 -1.299 0.207 1.00 95.56 97 TRP A O 1
ATOM 771 N N . SER A 1 98 ? -9.648 -0.241 -1.437 1.00 93.19 98 SER A N 1
ATOM 772 C CA . SER A 1 98 ? -9.611 1.070 -0.779 1.00 93.19 98 SER A CA 1
ATOM 773 C C . SER A 1 98 ? -10.386 1.054 0.542 1.00 93.19 98 SER A C 1
ATOM 775 O O . SER A 1 98 ? -9.934 1.634 1.536 1.00 93.19 98 SER A O 1
ATOM 777 N N . ASN A 1 99 ? -11.514 0.337 0.556 1.00 91.31 99 ASN A N 1
ATOM 778 C CA . ASN A 1 99 ? -12.455 0.317 1.670 1.00 91.31 99 ASN A CA 1
ATOM 779 C C . ASN A 1 99 ? -12.270 -0.884 2.610 1.00 91.31 99 ASN A C 1
ATOM 781 O O . ASN A 1 99 ? -12.684 -0.809 3.765 1.00 91.31 99 ASN A O 1
ATOM 785 N N . SER A 1 100 ? -11.628 -1.970 2.162 1.00 91.56 100 SER A N 1
ATOM 786 C CA . SER A 1 100 ? -11.484 -3.190 2.962 1.00 91.56 100 SER A CA 1
ATOM 787 C C . SER A 1 100 ? -10.083 -3.790 2.883 1.00 91.56 100 SER A C 1
ATOM 789 O O . SER A 1 100 ? -9.623 -4.239 1.833 1.00 91.56 100 SER A O 1
ATOM 791 N N . PHE A 1 101 ? -9.419 -3.859 4.039 1.00 91.81 101 PHE A N 1
ATOM 792 C CA . PHE A 1 101 ? -8.177 -4.617 4.184 1.00 91.81 101 PHE A CA 1
ATOM 793 C C . PHE A 1 101 ? -8.409 -6.127 4.022 1.00 91.81 101 PHE A C 1
ATOM 795 O O . PHE A 1 101 ? -7.553 -6.813 3.477 1.00 91.81 101 PHE A O 1
ATOM 802 N N . VAL A 1 102 ? -9.564 -6.641 4.461 1.00 91.88 102 VAL A N 1
ATOM 803 C CA . VAL A 1 102 ? -9.903 -8.070 4.331 1.00 91.88 102 VAL A CA 1
ATOM 804 C C . VAL A 1 102 ? -9.951 -8.467 2.874 1.00 91.88 102 VAL A C 1
ATOM 806 O O . VAL A 1 102 ? -9.339 -9.451 2.497 1.00 91.88 102 VAL A O 1
ATOM 809 N N . ALA A 1 103 ? -10.599 -7.652 2.047 1.00 92.44 103 ALA A N 1
ATOM 810 C CA . ALA A 1 103 ? -10.698 -7.931 0.628 1.00 92.44 103 ALA A CA 1
ATOM 811 C C . ALA A 1 103 ? -9.322 -7.921 -0.059 1.00 92.44 103 ALA A C 1
ATOM 813 O O . ALA A 1 103 ? -9.057 -8.742 -0.928 1.00 92.44 103 ALA A O 1
ATOM 814 N N . PHE A 1 104 ? -8.424 -7.024 0.363 1.00 95.12 104 PHE A N 1
ATOM 815 C CA . PHE A 1 104 ? -7.030 -7.056 -0.077 1.00 95.12 104 PHE A CA 1
ATOM 816 C C . PHE A 1 104 ? -6.320 -8.346 0.363 1.00 95.12 104 PHE A C 1
ATOM 818 O O . PHE A 1 104 ? -5.596 -8.941 -0.429 1.00 95.12 104 PHE A O 1
ATOM 825 N N . LEU A 1 105 ? -6.518 -8.778 1.611 1.00 94.56 105 LEU A N 1
ATOM 826 C CA . LEU A 1 105 ? -5.911 -9.996 2.149 1.00 94.56 105 LEU A CA 1
ATOM 827 C C . LEU A 1 105 ? -6.453 -11.265 1.473 1.00 94.56 105 LEU A C 1
ATOM 829 O O . LEU A 1 105 ? -5.682 -12.184 1.236 1.00 94.56 105 LEU A O 1
ATOM 833 N N . GLU A 1 106 ? -7.743 -11.316 1.148 1.00 93.50 106 GLU A N 1
ATOM 834 C CA . GLU A 1 106 ? -8.359 -12.417 0.397 1.00 93.50 106 GLU A CA 1
ATOM 835 C C . GLU A 1 106 ? -7.764 -12.537 -1.007 1.00 93.50 106 GLU A C 1
ATOM 837 O O . GLU A 1 106 ? -7.408 -13.633 -1.431 1.00 93.50 106 GLU A O 1
ATOM 842 N N . ASP A 1 107 ? -7.612 -11.408 -1.704 1.00 94.94 107 ASP A N 1
ATOM 843 C CA . ASP A 1 107 ? -7.133 -11.403 -3.086 1.00 94.94 107 ASP A CA 1
ATOM 844 C C . ASP A 1 107 ? -5.613 -11.637 -3.182 1.00 94.94 107 ASP A C 1
ATOM 846 O O . ASP A 1 107 ? -5.141 -12.294 -4.108 1.00 94.94 107 ASP A O 1
ATOM 850 N N . MET A 1 108 ? -4.828 -11.086 -2.248 1.00 94.81 108 MET A N 1
ATOM 851 C CA . MET A 1 108 ? -3.356 -11.099 -2.309 1.00 94.81 108 MET A CA 1
ATOM 852 C C . MET A 1 108 ? -2.693 -12.111 -1.372 1.00 94.81 108 MET A C 1
ATOM 854 O O . MET A 1 108 ? -1.521 -12.449 -1.565 1.00 94.81 108 MET A O 1
ATOM 858 N N . GLY A 1 109 ? -3.391 -12.551 -0.329 1.00 94.56 109 GLY A N 1
ATOM 859 C CA . GLY A 1 109 ? -2.822 -13.339 0.758 1.00 94.56 109 GLY A CA 1
ATOM 860 C C . GLY A 1 109 ? -1.833 -12.570 1.642 1.00 94.56 109 GLY A C 1
ATOM 861 O O . GLY A 1 109 ? -1.609 -11.361 1.509 1.00 94.56 109 GLY A O 1
ATOM 862 N N . GLU A 1 110 ? -1.217 -13.303 2.571 1.00 93.56 110 GLU A N 1
ATOM 863 C CA . GLU A 1 110 ? -0.163 -12.775 3.437 1.00 93.56 110 GLU A CA 1
ATOM 864 C C . GLU A 1 110 ? 1.086 -12.417 2.637 1.00 93.56 110 GLU A C 1
ATOM 866 O O . GLU A 1 110 ? 1.527 -13.168 1.766 1.00 93.56 110 GLU A O 1
ATOM 871 N N . ARG A 1 111 ? 1.703 -11.282 2.978 1.00 94.19 111 ARG A N 1
ATOM 872 C CA . ARG A 1 111 ? 2.948 -10.847 2.351 1.00 94.19 111 ARG A CA 1
ATOM 873 C C . ARG A 1 111 ? 4.065 -11.845 2.672 1.00 94.19 111 ARG A C 1
ATOM 875 O O . ARG A 1 111 ? 4.475 -11.914 3.835 1.00 94.19 111 ARG A O 1
ATOM 882 N N . PRO A 1 112 ? 4.650 -12.520 1.666 1.00 93.69 112 PRO A N 1
ATOM 883 C CA . PRO A 1 112 ? 5.802 -13.377 1.895 1.00 93.69 112 PRO A CA 1
ATOM 884 C C . PRO A 1 112 ? 7.015 -12.561 2.355 1.00 93.69 112 PRO A C 1
ATOM 886 O O . PRO A 1 112 ? 7.150 -11.372 2.043 1.00 93.69 112 PRO A O 1
ATOM 889 N N . GLU A 1 113 ? 7.927 -13.204 3.075 1.00 90.88 113 GLU A N 1
ATOM 890 C CA . GLU A 1 113 ? 9.152 -12.558 3.537 1.00 90.88 113 GLU A CA 1
ATOM 891 C C . GLU A 1 113 ? 9.993 -12.021 2.365 1.00 90.88 113 GLU A C 1
ATOM 893 O O . GLU A 1 113 ? 10.023 -12.591 1.273 1.00 90.88 113 GLU A O 1
ATOM 898 N N . GLY A 1 114 ? 10.626 -10.861 2.569 1.00 90.56 114 GLY A N 1
ATOM 899 C CA . GLY A 1 114 ? 11.468 -10.214 1.558 1.00 90.56 114 GLY A CA 1
ATOM 900 C C . GLY A 1 114 ? 10.731 -9.639 0.339 1.00 90.56 114 GLY A C 1
ATOM 901 O O . GLY A 1 114 ? 11.388 -9.101 -0.552 1.00 90.56 114 GLY A O 1
ATOM 902 N N . LYS A 1 115 ? 9.393 -9.713 0.281 1.00 94.31 115 LYS A N 1
ATOM 903 C CA . LYS A 1 115 ? 8.601 -9.186 -0.842 1.00 94.31 115 LYS A CA 1
ATOM 904 C C . LYS A 1 115 ? 7.885 -7.877 -0.521 1.00 94.31 115 LYS A C 1
ATOM 906 O O . LYS A 1 115 ? 7.578 -7.558 0.630 1.00 94.31 115 LYS A O 1
ATOM 911 N N . THR A 1 116 ? 7.592 -7.114 -1.561 1.00 93.62 116 THR A N 1
ATOM 912 C CA . THR A 1 116 ? 6.827 -5.865 -1.538 1.00 93.62 116 THR A CA 1
ATOM 913 C C . THR A 1 116 ? 5.671 -5.947 -2.531 1.00 93.62 116 THR A C 1
ATOM 915 O O . THR A 1 116 ? 5.635 -6.810 -3.405 1.00 93.62 116 THR A O 1
ATOM 918 N N . LEU A 1 117 ? 4.677 -5.073 -2.369 1.00 95.19 117 LEU A N 1
ATOM 919 C CA . LEU A 1 117 ? 3.570 -4.984 -3.318 1.00 95.19 117 LEU A CA 1
ATOM 920 C C . LEU A 1 117 ? 4.050 -4.283 -4.598 1.00 95.19 117 LEU A C 1
ATOM 922 O O . LEU A 1 117 ? 4.313 -3.076 -4.565 1.00 95.19 117 LEU A O 1
ATOM 926 N N . GLY A 1 118 ? 4.143 -5.035 -5.693 1.00 93.00 118 GLY A N 1
ATOM 927 C CA . GLY A 1 118 ? 4.481 -4.538 -7.026 1.00 93.00 118 GLY A CA 1
ATOM 928 C C . GLY A 1 118 ? 3.270 -4.515 -7.959 1.00 93.00 118 GLY A C 1
ATOM 929 O O . GLY A 1 118 ? 2.261 -5.176 -7.696 1.00 93.00 118 GLY A O 1
ATOM 930 N N . ARG A 1 119 ? 3.380 -3.743 -9.046 1.00 93.12 119 ARG A N 1
ATOM 931 C CA . ARG A 1 119 ? 2.423 -3.753 -10.160 1.00 93.12 119 ARG A CA 1
ATOM 932 C C . ARG A 1 119 ? 3.043 -4.426 -11.382 1.00 93.12 119 ARG A C 1
ATOM 934 O O . ARG A 1 119 ? 4.244 -4.282 -11.600 1.00 93.12 119 ARG A O 1
ATOM 941 N N . ILE A 1 120 ? 2.234 -5.154 -12.148 1.00 91.38 120 ILE A N 1
ATOM 942 C CA . ILE A 1 120 ? 2.658 -5.820 -13.388 1.00 91.38 120 ILE A CA 1
ATOM 943 C C . ILE A 1 120 ? 2.780 -4.780 -14.504 1.00 91.38 120 ILE A C 1
ATOM 945 O O . ILE A 1 120 ? 3.843 -4.648 -15.106 1.00 91.38 120 ILE A O 1
ATOM 949 N N . ASP A 1 121 ? 1.714 -4.011 -14.719 1.00 89.88 121 ASP A N 1
ATOM 950 C CA . ASP A 1 121 ? 1.714 -2.772 -15.480 1.00 89.88 121 ASP A CA 1
ATOM 951 C C . ASP A 1 121 ? 1.893 -1.587 -14.521 1.00 89.88 121 ASP A C 1
ATOM 953 O O . ASP A 1 121 ? 1.074 -1.322 -13.633 1.00 89.88 121 ASP A O 1
ATOM 957 N N . ASN A 1 122 ? 2.996 -0.865 -14.700 1.00 87.75 122 ASN A N 1
ATOM 958 C CA . ASN A 1 122 ? 3.360 0.277 -13.871 1.00 87.75 122 ASN A CA 1
ATOM 959 C C . ASN A 1 122 ? 2.378 1.437 -13.938 1.00 87.75 122 ASN A C 1
ATOM 961 O O . ASN A 1 122 ? 2.315 2.207 -12.966 1.00 87.75 122 ASN A O 1
ATOM 965 N N . ASP A 1 123 ? 1.688 1.561 -15.069 1.00 89.19 123 ASP A N 1
ATOM 966 C CA . ASP A 1 123 ? 0.781 2.660 -15.370 1.00 89.19 123 ASP A CA 1
ATOM 967 C C . ASP A 1 123 ? -0.671 2.305 -15.044 1.00 89.19 123 ASP A C 1
ATOM 969 O O . ASP A 1 123 ? -1.497 3.201 -14.891 1.00 89.19 123 ASP A O 1
ATOM 973 N N . GLY A 1 124 ? -0.947 1.019 -14.819 1.00 92.62 124 GLY A N 1
ATOM 974 C CA . GLY A 1 124 ? -2.230 0.530 -14.342 1.00 92.62 124 GLY A CA 1
ATOM 975 C C . GLY A 1 124 ? -2.489 0.760 -12.847 1.00 92.62 124 GLY A C 1
ATOM 976 O O . GLY A 1 124 ? -1.589 1.004 -12.033 1.00 92.62 124 GLY A O 1
ATOM 977 N N . ASP A 1 125 ? -3.760 0.610 -12.478 1.00 96.44 125 ASP A N 1
ATOM 978 C CA . ASP A 1 125 ? -4.269 0.767 -11.115 1.00 96.44 125 ASP A CA 1
ATOM 979 C C . ASP A 1 125 ? -3.877 -0.388 -10.180 1.00 96.44 125 ASP A C 1
ATOM 981 O O . ASP A 1 125 ? -3.459 -1.471 -10.601 1.00 96.44 125 ASP A O 1
ATOM 985 N N . TYR A 1 126 ? -4.041 -0.170 -8.873 1.00 96.12 126 TYR A N 1
ATOM 986 C CA . TYR A 1 126 ? -3.985 -1.241 -7.882 1.00 96.12 126 TYR A CA 1
ATOM 987 C C . TYR A 1 126 ? -5.288 -2.049 -7.895 1.00 96.12 126 TYR A C 1
ATOM 989 O O . TYR A 1 126 ? -6.276 -1.680 -7.255 1.00 96.12 126 TYR A O 1
ATOM 997 N N . VAL A 1 127 ? -5.252 -3.165 -8.617 1.00 96.12 127 VAL A N 1
ATOM 998 C CA . VAL A 1 127 ? -6.289 -4.203 -8.708 1.00 96.12 127 VAL A CA 1
ATOM 999 C C . VAL A 1 127 ? -5.630 -5.577 -8.574 1.00 96.12 127 VAL A C 1
ATOM 1001 O O . VAL A 1 127 ? -4.444 -5.716 -8.881 1.00 96.12 127 VAL A O 1
ATOM 1004 N N . SER A 1 128 ? -6.387 -6.598 -8.168 1.00 95.44 128 SER A N 1
ATOM 1005 C CA . SER A 1 128 ? -5.882 -7.973 -8.009 1.00 95.44 128 SER A CA 1
ATOM 1006 C C . SER A 1 128 ? -5.214 -8.518 -9.274 1.00 95.44 128 SER A C 1
ATOM 1008 O O . SER A 1 128 ? -4.174 -9.159 -9.188 1.00 95.44 128 SER A O 1
ATOM 1010 N N . SER A 1 129 ? -5.735 -8.183 -10.456 1.00 95.62 129 SER A N 1
ATOM 1011 C CA . SER A 1 129 ? -5.168 -8.596 -11.746 1.00 95.62 129 SER A CA 1
ATOM 1012 C C . SER A 1 129 ? -3.849 -7.906 -12.112 1.00 95.62 129 SER A C 1
ATOM 1014 O O . SER A 1 129 ? -3.080 -8.452 -12.898 1.00 95.62 129 SER A O 1
ATOM 1016 N N . ASN A 1 130 ? -3.569 -6.724 -11.555 1.00 95.62 130 ASN A N 1
ATOM 1017 C CA . ASN A 1 130 ? -2.381 -5.926 -11.869 1.00 95.62 130 ASN A CA 1
ATOM 1018 C C . ASN A 1 130 ? -1.341 -5.941 -10.739 1.00 95.62 130 ASN A C 1
ATOM 1020 O O . ASN A 1 130 ? -0.306 -5.286 -10.830 1.00 95.62 130 ASN A O 1
ATOM 1024 N N . CYS A 1 131 ? -1.600 -6.644 -9.639 1.00 95.31 131 CYS A N 1
ATOM 1025 C CA . CYS A 1 131 ? -0.761 -6.604 -8.448 1.00 95.31 131 CYS A CA 1
ATOM 1026 C C . CYS A 1 131 ? -0.233 -7.988 -8.099 1.00 95.31 131 CYS A C 1
ATOM 1028 O O . CYS A 1 131 ? -0.936 -8.986 -8.190 1.00 95.31 131 CYS A O 1
ATOM 1030 N N . ARG A 1 132 ? 1.025 -8.044 -7.657 1.00 95.00 132 ARG A N 1
ATOM 1031 C CA . ARG A 1 132 ? 1.639 -9.272 -7.141 1.00 95.00 132 ARG A CA 1
ATOM 1032 C C . ARG A 1 132 ? 2.699 -8.954 -6.095 1.00 95.00 132 ARG A C 1
ATOM 1034 O O . ARG A 1 132 ? 3.220 -7.838 -6.029 1.00 95.00 132 ARG A O 1
ATOM 1041 N N . TRP A 1 133 ? 3.043 -9.948 -5.285 1.00 95.88 133 TRP A N 1
ATOM 1042 C CA . TRP A 1 133 ? 4.198 -9.853 -4.400 1.00 95.88 133 TRP A CA 1
ATOM 1043 C C . TRP A 1 133 ? 5.485 -9.973 -5.213 1.00 95.88 133 TRP A C 1
ATOM 1045 O O . TRP A 1 133 ? 5.760 -11.019 -5.800 1.00 95.88 133 TRP A O 1
ATOM 1055 N N . GLU A 1 134 ? 6.281 -8.911 -5.222 1.00 92.12 134 GLU A N 1
ATOM 1056 C CA . GLU A 1 134 ? 7.537 -8.832 -5.960 1.00 92.12 134 GLU A CA 1
ATOM 1057 C C . GLU A 1 134 ? 8.729 -8.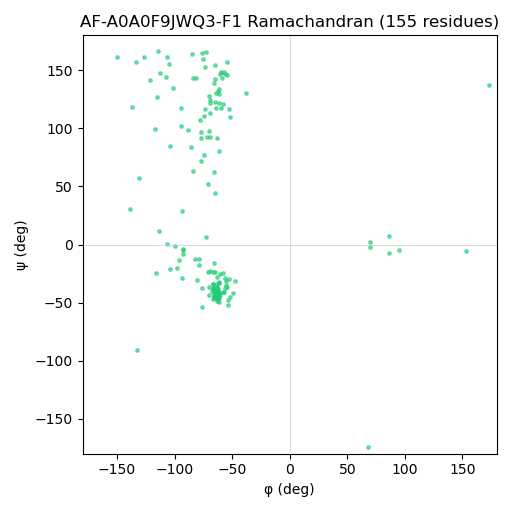768 -5.013 1.00 92.12 134 GLU A C 1
ATOM 1059 O O . GLU A 1 134 ? 8.658 -8.209 -3.921 1.00 92.12 134 GLU A O 1
ATOM 1064 N N . ASN A 1 135 ? 9.848 -9.345 -5.434 1.00 91.25 135 ASN A N 1
ATOM 1065 C CA . ASN A 1 135 ? 11.141 -9.094 -4.817 1.00 91.25 135 ASN A CA 1
ATOM 1066 C C . ASN A 1 135 ? 11.792 -7.828 -5.426 1.00 91.25 135 ASN A C 1
ATOM 1068 O O . ASN A 1 135 ? 11.391 -7.380 -6.507 1.00 91.25 135 ASN A O 1
ATOM 1072 N N . PRO A 1 136 ? 12.823 -7.252 -4.783 1.00 83.94 136 PRO A N 1
ATOM 1073 C CA . PRO A 1 136 ? 13.483 -6.045 -5.289 1.00 83.94 136 PRO A CA 1
ATOM 1074 C C . PRO A 1 136 ? 14.005 -6.164 -6.732 1.00 83.94 136 PRO A C 1
ATOM 1076 O O . PRO A 1 136 ? 13.925 -5.207 -7.499 1.00 83.94 136 PRO A O 1
ATOM 1079 N N . ALA A 1 137 ? 14.482 -7.346 -7.139 1.00 83.88 137 ALA A N 1
ATOM 1080 C CA . ALA A 1 137 ? 14.968 -7.593 -8.498 1.00 83.88 137 ALA A CA 1
ATOM 1081 C C . ALA A 1 137 ? 13.837 -7.596 -9.549 1.00 83.88 137 ALA A C 1
ATOM 1083 O O . ALA A 1 137 ? 14.016 -7.125 -10.671 1.00 83.88 137 ALA A O 1
ATOM 1084 N N . GLN A 1 138 ? 12.655 -8.109 -9.204 1.00 84.00 138 GLN A N 1
ATOM 1085 C CA . GLN A 1 138 ? 11.448 -8.037 -10.032 1.00 84.00 138 GLN A CA 1
ATOM 1086 C C . GLN A 1 138 ? 10.977 -6.590 -10.163 1.00 84.00 138 GLN A C 1
ATOM 1088 O O . GLN A 1 138 ? 10.793 -6.117 -11.281 1.00 84.00 138 GLN A O 1
ATOM 1093 N N . GLN A 1 139 ? 10.911 -5.866 -9.045 1.00 82.12 139 GLN A N 1
ATOM 1094 C CA . GLN A 1 139 ? 10.502 -4.466 -9.037 1.00 82.12 139 GLN A CA 1
ATOM 1095 C C . GLN A 1 139 ? 11.471 -3.577 -9.837 1.00 82.12 139 GLN A C 1
ATOM 1097 O O . GLN A 1 139 ? 11.046 -2.639 -10.504 1.00 82.12 139 GLN A O 1
ATOM 1102 N N . SER A 1 140 ? 12.772 -3.894 -9.830 1.00 79.62 140 SER A N 1
ATOM 1103 C CA . SER A 1 140 ? 13.776 -3.201 -10.647 1.00 79.62 140 SER A CA 1
ATOM 1104 C C . SER A 1 140 ? 13.568 -3.387 -12.151 1.00 79.62 140 SER A C 1
ATOM 1106 O O . SER A 1 140 ? 13.719 -2.432 -12.908 1.00 79.62 140 SER A O 1
ATOM 1108 N N . ARG A 1 141 ? 13.167 -4.585 -12.588 1.00 76.81 141 ARG A N 1
ATOM 1109 C CA . ARG A 1 141 ? 12.836 -4.851 -14.000 1.00 76.81 141 ARG A CA 1
ATOM 1110 C C . ARG A 1 141 ? 11.561 -4.145 -14.455 1.00 76.81 141 ARG A C 1
ATOM 1112 O O . ARG A 1 141 ? 11.399 -3.893 -15.647 1.00 76.81 141 ARG A O 1
ATOM 1119 N N . ASN A 1 142 ? 10.702 -3.804 -13.501 1.00 73.12 142 ASN A N 1
ATOM 1120 C CA . ASN A 1 142 ? 9.519 -2.978 -13.688 1.00 73.12 142 ASN A CA 1
ATOM 1121 C C . ASN A 1 142 ? 9.824 -1.499 -13.392 1.00 73.12 142 ASN A C 1
ATOM 1123 O O . ASN A 1 142 ? 8.947 -0.763 -12.962 1.00 73.12 142 ASN A O 1
ATOM 1127 N N . GLN A 1 143 ? 11.051 -1.013 -13.589 1.00 69.88 143 GLN A N 1
ATOM 1128 C CA . GLN A 1 143 ? 11.309 0.426 -13.518 1.00 69.88 143 GLN A CA 1
ATOM 1129 C C . GLN A 1 143 ? 10.984 1.100 -14.849 1.00 69.88 143 GLN A C 1
ATOM 1131 O O . GLN A 1 143 ? 11.208 0.552 -15.927 1.00 69.88 143 GLN A O 1
ATOM 1136 N N . ARG A 1 144 ? 10.443 2.318 -14.761 1.00 66.44 144 ARG A N 1
ATOM 1137 C CA . ARG A 1 144 ? 10.237 3.176 -15.929 1.00 66.44 144 ARG A CA 1
ATOM 1138 C C . ARG A 1 144 ? 11.593 3.468 -16.561 1.00 66.44 144 ARG A C 1
ATOM 1140 O O . ARG A 1 144 ? 12.520 3.882 -15.868 1.00 66.44 144 ARG A O 1
ATOM 1147 N N . HIS A 1 145 ? 11.696 3.262 -17.865 1.00 63.88 145 HIS A N 1
ATOM 1148 C CA . HIS A 1 145 ? 12.857 3.700 -18.620 1.00 63.88 145 HIS A CA 1
ATOM 1149 C C . HIS A 1 145 ? 12.701 5.186 -18.949 1.00 63.88 145 HIS A C 1
ATOM 1151 O O . HIS A 1 145 ? 11.598 5.671 -19.191 1.00 63.88 145 HIS A O 1
ATOM 1157 N N . CYS A 1 146 ? 13.809 5.917 -18.919 1.00 58.69 146 CYS A N 1
ATOM 1158 C CA . CYS A 1 146 ? 13.846 7.298 -19.368 1.00 58.69 146 CYS A CA 1
ATOM 1159 C C . CYS A 1 146 ? 13.664 7.321 -20.893 1.00 58.69 146 CYS A C 1
ATOM 1161 O O . CYS A 1 146 ? 14.543 6.837 -21.604 1.00 58.69 146 CYS A O 1
ATOM 1163 N N . GLU A 1 147 ? 12.551 7.865 -21.393 1.00 58.38 147 GLU A N 1
ATOM 1164 C CA . GLU A 1 147 ? 12.279 7.944 -22.840 1.00 58.38 147 GLU A CA 1
ATOM 1165 C C . GLU A 1 147 ? 13.338 8.759 -23.601 1.00 58.38 147 GLU A C 1
ATOM 1167 O O . GLU A 1 147 ? 13.581 8.523 -24.783 1.00 58.38 147 GLU A O 1
ATOM 1172 N N . THR A 1 148 ? 14.023 9.688 -22.926 1.00 58.91 148 THR A N 1
ATOM 1173 C CA . THR A 1 148 ? 15.061 10.536 -23.528 1.00 58.91 148 THR A CA 1
ATOM 1174 C C . THR A 1 148 ? 16.440 9.877 -23.620 1.00 58.91 148 THR A C 1
ATOM 1176 O O . THR A 1 148 ? 17.283 10.357 -24.378 1.00 58.91 148 THR A O 1
ATOM 1179 N N . CYS A 1 149 ? 16.683 8.746 -22.950 1.00 57.22 149 CYS A N 1
ATOM 1180 C CA . CYS A 1 149 ? 17.886 7.948 -23.190 1.00 57.22 149 CYS A CA 1
ATOM 1181 C C . CYS A 1 149 ? 17.614 6.945 -24.321 1.00 57.22 149 CYS A C 1
ATOM 1183 O O . CYS A 1 149 ? 17.049 5.878 -24.093 1.00 57.22 149 CYS A O 1
ATOM 1185 N N . ARG A 1 150 ? 18.046 7.278 -25.549 1.00 51.09 150 ARG A N 1
ATOM 1186 C CA . ARG A 1 150 ? 17.958 6.457 -26.783 1.00 51.09 150 ARG A CA 1
ATOM 1187 C C . ARG A 1 150 ? 18.785 5.154 -26.748 1.00 51.09 150 ARG A C 1
ATOM 1189 O O . ARG A 1 150 ? 19.468 4.815 -27.709 1.00 51.09 150 ARG A O 1
ATOM 1196 N N . CYS A 1 151 ? 18.750 4.394 -25.664 1.00 53.00 151 CYS A N 1
ATOM 1197 C CA . CYS A 1 151 ? 19.485 3.141 -25.532 1.00 53.00 151 CYS A CA 1
ATOM 1198 C C . CYS A 1 151 ? 18.591 2.001 -25.032 1.00 53.00 151 CYS A C 1
ATOM 1200 O O . CYS A 1 151 ? 18.897 1.376 -24.022 1.00 53.00 151 CYS A O 1
ATOM 1202 N N . ARG A 1 152 ? 17.498 1.705 -25.757 1.00 52.69 152 ARG A N 1
ATOM 1203 C CA . ARG A 1 152 ? 17.084 0.341 -26.174 1.00 52.69 152 ARG A CA 1
ATOM 1204 C C . ARG A 1 152 ? 15.701 0.355 -26.844 1.00 52.69 152 ARG A C 1
ATOM 1206 O O . ARG A 1 152 ? 14.784 1.032 -26.399 1.00 52.69 152 ARG A O 1
ATOM 1213 N N . LEU A 1 153 ? 15.613 -0.413 -27.929 1.00 52.38 153 LEU A N 1
ATOM 1214 C CA . LEU A 1 153 ? 14.472 -0.627 -28.828 1.00 52.38 153 LEU A CA 1
ATOM 1215 C C . LEU A 1 153 ? 13.186 -1.094 -28.104 1.00 52.38 153 LEU A C 1
ATOM 1217 O O .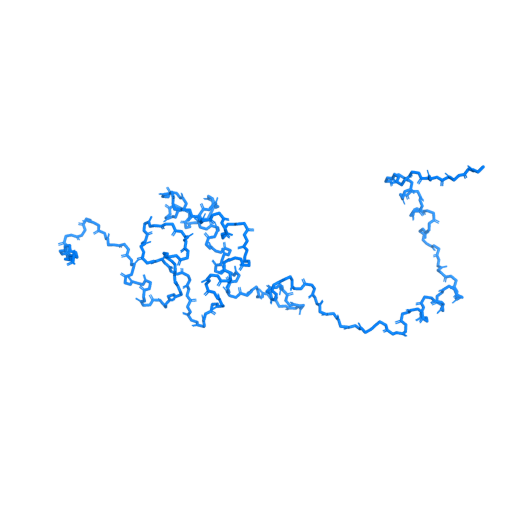 LEU A 1 153 ? 13.285 -1.691 -27.028 1.00 52.38 153 LEU A O 1
ATOM 1221 N N . PRO A 1 154 ? 11.990 -0.878 -28.695 1.00 55.16 154 PRO A N 1
ATOM 1222 C CA 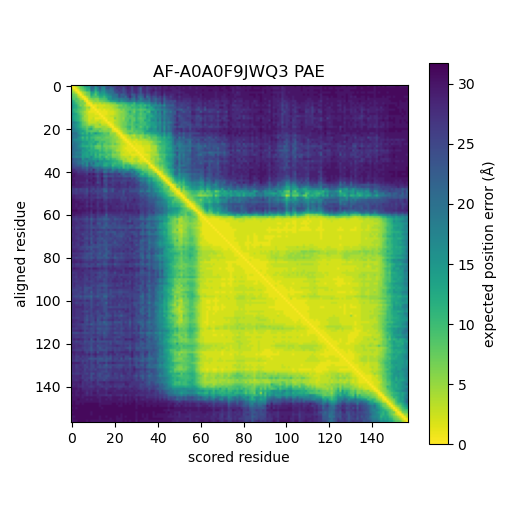. PRO A 1 154 ? 10.716 -1.290 -28.108 1.00 55.16 154 PRO A CA 1
ATOM 1223 C C . PRO A 1 154 ? 10.633 -2.809 -27.909 1.00 55.16 154 PRO A C 1
ATOM 1225 O O . PRO A 1 154 ? 11.163 -3.595 -28.699 1.00 55.16 154 PRO A O 1
ATOM 1228 N N . ARG A 1 155 ? 9.938 -3.215 -26.838 1.00 58.69 155 ARG A N 1
ATOM 1229 C CA . ARG A 1 155 ? 9.589 -4.616 -26.572 1.00 58.69 155 ARG A CA 1
ATOM 1230 C C . ARG A 1 155 ? 8.751 -5.120 -27.750 1.00 58.69 155 ARG A C 1
ATOM 1232 O O . ARG A 1 155 ? 7.686 -4.568 -28.011 1.00 58.69 155 ARG A O 1
ATOM 1239 N N . ARG A 1 156 ? 9.257 -6.121 -28.480 1.00 46.28 156 ARG A N 1
ATOM 1240 C CA . ARG A 1 156 ? 8.454 -6.851 -29.468 1.00 46.28 156 ARG A CA 1
ATOM 1241 C C . ARG A 1 156 ? 7.299 -7.535 -28.731 1.00 46.28 156 ARG A C 1
ATOM 1243 O O . ARG A 1 156 ? 7.526 -8.078 -27.648 1.00 46.28 156 ARG A O 1
ATOM 1250 N N . LEU A 1 157 ? 6.109 -7.396 -29.315 1.00 54.88 157 LEU A N 1
ATOM 1251 C CA . LEU A 1 157 ? 4.865 -8.055 -28.914 1.00 54.88 157 LEU A CA 1
ATOM 1252 C C . LEU A 1 157 ? 5.030 -9.577 -28.894 1.00 54.88 157 LEU A C 1
ATOM 1254 O O . LEU A 1 157 ? 5.792 -10.083 -29.752 1.00 54.88 157 LEU A O 1
#

Sequence (157 aa):
MTSGVYDRTPETRAKMSASHRGLALSRKTRARISTAKKGTNMNNKHNVTHGHTRRAGGRHTSPTYNSWQGMRQRCTNMKCHAYKNYGGRGIKVCERWSNSFVAFLEDMGERPEGKTLGRIDNDGDYVSSNCRWENPAQQSRNQRHCETCRCRLPRRL

Mean predicted aligned error: 16.21 Å

Secondary structure (DSSP, 8-state):
---------HHHHHHHHHHTTT-PPPHHHHHHHHHHHTT---------TTS-SPPTT-----HHHHHHHHHHHHHH-TTSTTGGGTGGGT--B-HHHHH-HHHHHHHH-SPPTT-EEEESSSSS-B-GGGEEEE-HHHHHHTPPP-TTS--SPPPP-

Organism: NCBI:txid412755

Radius of gyration: 27.14 Å; Cα contacts (8 Å, |Δi|>4): 120; chains: 1; bounding box: 68×33×82 Å